Protein AF-A0A7C4HGP0-F1 (afdb_monomer)

Sequence (99 aa):
MRVEELEGVFERILSMRESSLKVLVYILVKGKRVTPKEIIDETGLSQNSVWKAVRRLEAAGVIRSVERGCYEANYGFILALLLLKLQRIAGSIGREENE

Nearest PDB structures (foldseek):
  4b8x-assembly1_B  TM=6.475E-01  e=4.073E-03  Streptomyces coelicolor
  7kfo-assembly1_A-2  TM=5.856E-01  e=8.348E-03  Variovorax paradoxus
  2hr3-assembly1_A  TM=6.032E-01  e=1.603E-02  Pseudomonas aeruginosa
  4aih-assembly1_B  TM=5.728E-01  e=8.348E-03  Yersinia pseudotuberculosis YPIII
  3s2w-assembly4_G  TM=6.767E-01  e=2.179E-01  Methanosarcina mazei Go1

Mean predicted aligned error: 5.2 Å

Foldseek 3Di:
DDLVVLQVLVVVQVPDDPLLVLLLVVQVVVQDKDALVRSCVVSVDDSVSSVVSVVSCVVSVQWHDPDDRIIHGPVVSVVVSVVSVVVVVVVVVVVVVVD

Structure (mmCIF, N/CA/C/O backbone):
data_AF-A0A7C4HGP0-F1
#
_entry.id   AF-A0A7C4HGP0-F1
#
loop_
_atom_site.group_PDB
_atom_site.id
_atom_site.type_symbol
_atom_site.label_atom_id
_atom_site.label_alt_id
_atom_site.label_comp_id
_atom_site.label_asym_id
_atom_site.label_entity_id
_atom_site.label_seq_id
_atom_site.pdbx_PDB_ins_code
_atom_site.Cartn_x
_atom_site.Cartn_y
_atom_site.Cartn_z
_atom_site.occupancy
_atom_site.B_iso_or_equiv
_atom_site.auth_seq_id
_atom_site.auth_comp_id
_atom_site.auth_asym_id
_atom_site.auth_atom_id
_atom_site.pdbx_PDB_model_num
ATOM 1 N N . MET A 1 1 ? 0.213 10.193 -16.928 1.00 62.25 1 MET A N 1
ATOM 2 C CA . MET A 1 1 ? 1.368 9.925 -16.056 1.00 62.25 1 MET A CA 1
ATOM 3 C C . MET A 1 1 ? 2.505 9.458 -16.943 1.00 62.25 1 MET A C 1
ATOM 5 O O . MET A 1 1 ? 2.306 8.506 -17.691 1.00 62.25 1 MET A O 1
ATOM 9 N N . ARG A 1 2 ? 3.623 10.180 -16.951 1.00 67.94 2 ARG A N 1
ATOM 10 C CA . ARG A 1 2 ? 4.817 9.834 -17.740 1.00 67.94 2 ARG A CA 1
ATOM 11 C C . ARG A 1 2 ? 5.640 8.756 -17.029 1.00 67.94 2 ARG A C 1
ATOM 13 O O . ARG A 1 2 ? 5.500 8.574 -15.823 1.00 67.94 2 ARG A O 1
ATOM 20 N N . VAL A 1 3 ? 6.505 8.047 -17.757 1.00 64.81 3 VAL A N 1
ATOM 21 C CA . VAL A 1 3 ? 7.349 6.984 -17.177 1.00 64.81 3 VAL A CA 1
ATOM 22 C C . VAL A 1 3 ? 8.303 7.538 -16.113 1.00 64.81 3 VAL A C 1
ATOM 24 O O . VAL A 1 3 ? 8.518 6.878 -15.100 1.00 64.81 3 VAL A O 1
ATOM 27 N N . GLU A 1 4 ? 8.802 8.772 -16.261 1.00 64.00 4 GLU A N 1
ATOM 28 C CA . GLU A 1 4 ? 9.649 9.395 -15.230 1.00 64.00 4 GLU A CA 1
ATOM 29 C C . GLU A 1 4 ? 8.883 9.679 -13.924 1.00 64.00 4 GLU A C 1
ATOM 31 O O . GLU A 1 4 ? 9.459 9.663 -12.837 1.00 64.00 4 GLU A O 1
ATOM 36 N N . GLU A 1 5 ? 7.567 9.898 -14.001 1.00 70.25 5 GLU A N 1
ATOM 37 C CA . GLU A 1 5 ? 6.722 10.152 -12.826 1.00 70.25 5 GLU A CA 1
ATOM 38 C C . GLU A 1 5 ? 6.514 8.875 -11.992 1.00 70.25 5 GLU A C 1
ATOM 40 O O . GLU A 1 5 ? 6.350 8.964 -10.776 1.00 70.25 5 GLU A O 1
ATOM 45 N N . LEU A 1 6 ? 6.580 7.693 -12.619 1.00 71.06 6 LEU A N 1
ATOM 46 C CA . LEU A 1 6 ? 6.427 6.388 -11.961 1.00 71.06 6 LEU A CA 1
ATOM 47 C C . LEU A 1 6 ? 7.621 6.027 -11.069 1.00 71.06 6 LEU A C 1
ATOM 49 O O . LEU A 1 6 ? 7.448 5.430 -10.009 1.00 71.06 6 LEU A O 1
ATOM 53 N N . GLU A 1 7 ? 8.832 6.429 -11.439 1.00 70.69 7 GLU A N 1
ATOM 54 C CA . GLU A 1 7 ? 10.018 6.155 -10.620 1.00 70.69 7 GLU A CA 1
ATOM 55 C C . GLU A 1 7 ? 10.012 6.898 -9.298 1.00 70.69 7 GLU A C 1
ATOM 57 O O . GLU A 1 7 ? 10.298 6.327 -8.244 1.00 70.69 7 GLU A O 1
ATOM 62 N N . GLY A 1 8 ? 9.623 8.172 -9.358 1.00 80.50 8 GLY A N 1
ATOM 63 C CA . GLY A 1 8 ? 9.451 8.981 -8.165 1.00 80.50 8 GLY A CA 1
ATOM 64 C C . GLY A 1 8 ? 8.456 8.340 -7.202 1.00 80.50 8 GLY A C 1
ATOM 65 O O . GLY A 1 8 ? 8.584 8.522 -5.996 1.00 80.50 8 GLY A O 1
ATOM 66 N N . VAL A 1 9 ? 7.494 7.555 -7.697 1.00 83.56 9 VAL A N 1
ATOM 67 C CA . VAL A 1 9 ? 6.541 6.829 -6.852 1.00 83.56 9 VAL A CA 1
ATOM 68 C C . VAL A 1 9 ? 7.199 5.645 -6.142 1.00 83.56 9 VAL A C 1
ATOM 70 O O . VAL A 1 9 ? 6.989 5.502 -4.940 1.00 83.56 9 VAL A O 1
ATOM 73 N N . PHE A 1 10 ? 8.019 4.836 -6.820 1.00 84.56 10 PHE A N 1
ATOM 74 C CA . PHE A 1 10 ? 8.687 3.689 -6.187 1.00 84.56 10 PHE A CA 1
ATOM 75 C C . PHE A 1 10 ? 9.604 4.124 -5.034 1.00 84.56 10 PHE A C 1
ATOM 77 O O . PHE A 1 10 ? 9.475 3.625 -3.916 1.00 84.56 10 PHE A O 1
ATOM 84 N N . GLU A 1 11 ? 10.445 5.136 -5.257 1.00 85.25 11 GLU A N 1
ATOM 85 C CA . GLU A 1 11 ? 11.330 5.672 -4.212 1.00 85.25 11 GLU A CA 1
ATOM 86 C C . GLU A 1 11 ? 10.544 6.363 -3.083 1.00 85.25 11 GLU A C 1
ATOM 88 O O . GLU A 1 11 ? 10.890 6.264 -1.902 1.00 85.25 11 GLU A O 1
ATOM 93 N N . ARG A 1 12 ? 9.417 7.015 -3.404 1.00 87.94 12 ARG A N 1
ATOM 94 C CA . ARG A 1 12 ? 8.497 7.552 -2.387 1.00 87.94 12 ARG A CA 1
ATOM 95 C C . ARG A 1 12 ? 7.876 6.458 -1.531 1.00 87.94 12 ARG A C 1
ATOM 97 O O . ARG A 1 12 ? 7.690 6.690 -0.342 1.00 87.94 12 ARG A O 1
ATOM 104 N N . ILE A 1 13 ? 7.542 5.302 -2.108 1.00 89.31 13 ILE A N 1
ATOM 105 C CA . ILE A 1 13 ? 7.016 4.151 -1.362 1.00 89.31 13 ILE A CA 1
ATOM 106 C C . ILE A 1 13 ? 8.094 3.610 -0.424 1.00 89.31 13 ILE A C 1
ATOM 108 O O . ILE A 1 13 ? 7.827 3.456 0.766 1.00 89.31 13 ILE A O 1
ATOM 112 N N . LEU A 1 14 ? 9.312 3.383 -0.925 1.00 85.88 14 LEU A N 1
ATOM 113 C CA . LEU A 1 14 ? 10.421 2.855 -0.123 1.00 85.88 14 LEU A CA 1
ATOM 114 C C . LEU A 1 14 ? 10.855 3.799 1.006 1.00 85.88 14 LEU A C 1
ATOM 116 O O . LEU A 1 14 ? 11.252 3.339 2.072 1.00 85.88 14 LEU A O 1
ATOM 120 N N . SER A 1 15 ? 10.733 5.111 0.805 1.00 90.69 15 SER A N 1
ATOM 121 C CA . SER A 1 15 ? 11.017 6.121 1.835 1.00 90.69 15 SER A CA 1
ATOM 122 C C . SER A 1 15 ? 9.851 6.376 2.799 1.00 90.69 15 SER A C 1
ATOM 124 O O . SER A 1 15 ? 9.958 7.220 3.698 1.00 90.69 15 SER A O 1
ATOM 126 N N . MET A 1 16 ? 8.719 5.676 2.657 1.00 93.00 16 MET A N 1
ATOM 127 C CA . MET A 1 16 ? 7.618 5.836 3.600 1.00 93.00 16 MET A CA 1
ATOM 128 C C . MET A 1 16 ? 7.989 5.313 4.987 1.00 93.00 16 MET A C 1
ATOM 130 O O . MET A 1 16 ? 8.690 4.323 5.160 1.00 93.00 16 MET A O 1
ATOM 134 N N . ARG A 1 17 ? 7.416 5.959 6.008 1.00 93.69 17 ARG A N 1
ATOM 135 C CA . ARG A 1 17 ? 7.513 5.492 7.395 1.00 93.69 17 ARG A CA 1
ATOM 136 C C . ARG A 1 17 ? 7.044 4.041 7.511 1.00 93.69 17 ARG A C 1
ATOM 138 O O . ARG A 1 17 ? 6.048 3.673 6.888 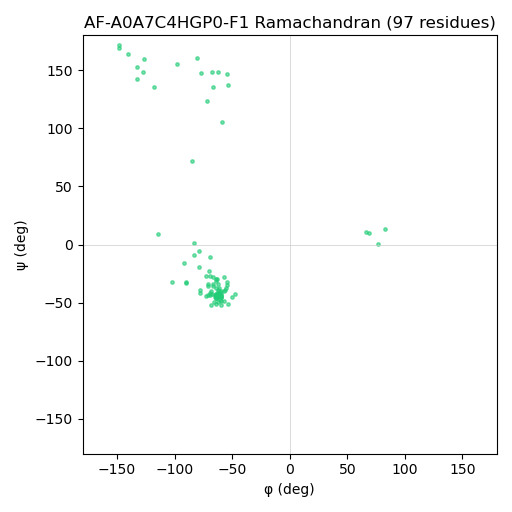1.00 93.69 17 ARG A O 1
ATOM 145 N N . GLU A 1 18 ? 7.662 3.294 8.420 1.00 94.06 18 GLU A N 1
ATOM 146 C CA . GLU A 1 18 ? 7.360 1.884 8.702 1.00 94.06 18 GLU A CA 1
ATOM 147 C C . GLU A 1 18 ? 5.859 1.604 8.865 1.00 94.06 18 GLU A C 1
ATOM 149 O O . GLU A 1 18 ? 5.334 0.668 8.276 1.00 94.06 18 GLU A O 1
ATOM 154 N N . SER A 1 19 ? 5.123 2.471 9.569 1.00 94.88 19 SER A N 1
ATOM 155 C CA . SER A 1 19 ? 3.662 2.348 9.711 1.00 94.88 19 SER A CA 1
ATOM 156 C C . SER A 1 19 ? 2.918 2.271 8.374 1.00 94.88 19 SER A C 1
ATOM 158 O O . SER A 1 19 ? 1.918 1.576 8.263 1.00 94.88 19 SER A O 1
ATOM 160 N N . SER A 1 20 ? 3.386 2.978 7.347 1.00 96.56 20 SER A N 1
ATOM 161 C CA . SER A 1 20 ? 2.767 2.969 6.014 1.00 96.56 20 SER A CA 1
ATOM 162 C C . SER A 1 20 ? 3.129 1.715 5.240 1.00 96.56 20 SER A C 1
ATOM 164 O O . SER A 1 20 ? 2.254 1.133 4.609 1.00 96.56 20 SER A O 1
ATOM 166 N N . LEU A 1 21 ? 4.375 1.257 5.358 1.00 96.00 21 LEU A N 1
ATOM 167 C CA . LEU A 1 21 ? 4.796 -0.026 4.801 1.00 96.00 21 LEU A CA 1
ATOM 168 C C . LEU A 1 21 ? 4.023 -1.181 5.444 1.00 96.00 21 LEU A C 1
ATOM 170 O O . LEU A 1 21 ? 3.517 -2.039 4.732 1.00 96.00 21 LEU A O 1
ATOM 174 N N . LYS A 1 22 ? 3.828 -1.159 6.767 1.00 97.12 22 LYS A N 1
ATOM 175 C CA . LYS A 1 22 ? 3.046 -2.168 7.493 1.00 97.12 22 LYS A CA 1
ATOM 176 C C . LYS A 1 22 ? 1.595 -2.229 7.010 1.00 97.12 22 LYS A C 1
ATOM 178 O O . LYS A 1 22 ? 1.075 -3.316 6.777 1.00 97.12 22 LYS A O 1
ATOM 183 N N . VA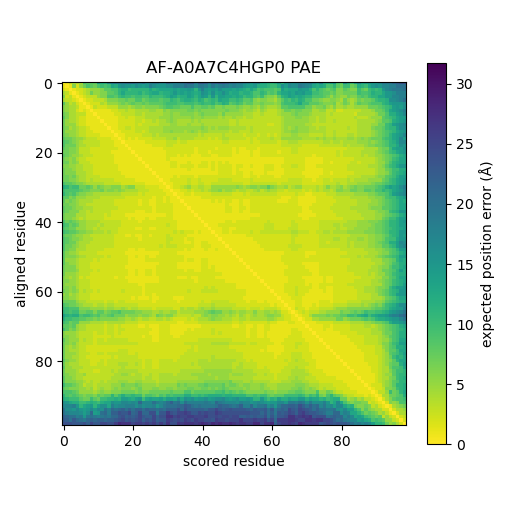L A 1 23 ? 0.956 -1.073 6.806 1.00 97.81 23 VAL A N 1
ATOM 184 C CA . VAL A 1 23 ? -0.397 -1.000 6.227 1.00 97.81 23 VAL A CA 1
ATOM 185 C C . VAL A 1 23 ? -0.416 -1.519 4.788 1.00 97.81 23 VAL A C 1
ATOM 187 O O . VAL A 1 23 ? -1.287 -2.314 4.448 1.00 97.81 23 VAL A O 1
ATOM 190 N N . LEU A 1 24 ? 0.544 -1.114 3.951 1.00 96.50 24 LEU A N 1
ATOM 191 C CA . LEU A 1 24 ? 0.636 -1.574 2.564 1.00 96.50 24 LEU A CA 1
ATOM 192 C C . LEU A 1 24 ? 0.800 -3.096 2.485 1.00 96.50 24 LEU A C 1
ATOM 194 O O . LEU A 1 24 ? 0.060 -3.749 1.755 1.00 96.50 24 LEU A O 1
ATOM 198 N N . VAL A 1 25 ? 1.722 -3.664 3.265 1.00 96.00 25 VAL A N 1
ATOM 199 C CA . VAL A 1 25 ? 1.959 -5.112 3.334 1.00 96.00 25 VAL A CA 1
ATOM 200 C C . VAL A 1 25 ? 0.704 -5.845 3.788 1.00 96.00 25 VAL A C 1
ATOM 202 O O . VAL A 1 25 ? 0.324 -6.825 3.157 1.00 96.00 25 VAL A O 1
ATOM 205 N N . TYR A 1 26 ? 0.019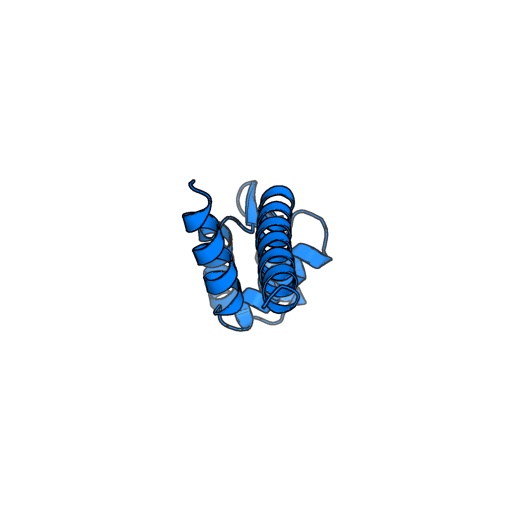 -5.357 4.825 1.00 97.44 26 TYR A N 1
ATOM 206 C CA . TYR A 1 26 ? -1.235 -5.964 5.270 1.00 97.44 26 TYR A CA 1
ATOM 207 C C . TYR A 1 26 ? -2.278 -6.015 4.142 1.00 97.44 26 TYR A C 1
ATOM 209 O O . TYR A 1 26 ? -2.842 -7.076 3.879 1.00 97.44 26 TYR A O 1
ATOM 217 N N . ILE A 1 27 ? -2.495 -4.897 3.438 1.00 97.12 27 ILE A N 1
ATOM 218 C CA . ILE A 1 27 ? -3.451 -4.819 2.321 1.00 97.12 27 ILE A CA 1
ATOM 219 C C . ILE A 1 27 ? -3.059 -5.797 1.202 1.00 97.12 27 ILE A C 1
ATOM 221 O O . ILE A 1 27 ? -3.916 -6.508 0.679 1.00 97.12 27 ILE A O 1
ATOM 225 N N . LEU A 1 28 ? -1.768 -5.866 0.862 1.00 95.69 28 LEU A N 1
ATOM 226 C CA . LEU A 1 28 ? -1.246 -6.768 -0.168 1.00 95.69 28 LEU A CA 1
ATOM 227 C C . LEU A 1 28 ? -1.448 -8.242 0.183 1.00 95.69 28 LEU A C 1
ATOM 229 O O . LEU A 1 28 ? -1.888 -9.009 -0.672 1.00 95.69 28 LEU A O 1
ATOM 233 N N . VAL A 1 29 ? -1.142 -8.622 1.425 1.00 95.56 29 VAL A N 1
ATOM 234 C CA . VAL A 1 29 ? -1.239 -10.003 1.918 1.00 95.56 29 VAL A CA 1
ATOM 235 C C . VAL A 1 29 ? -2.693 -10.440 2.066 1.00 95.56 29 VAL A C 1
ATOM 237 O O . VAL A 1 29 ? -3.013 -11.594 1.791 1.00 95.56 29 VAL A O 1
ATOM 240 N N . LYS A 1 30 ? -3.597 -9.538 2.471 1.00 95.62 30 LYS A N 1
ATOM 241 C CA . LYS A 1 30 ? -5.013 -9.888 2.647 1.00 95.62 30 LYS A CA 1
ATOM 242 C C . LYS A 1 30 ? -5.678 -10.290 1.327 1.00 95.62 30 LYS A C 1
ATOM 244 O O . LYS A 1 30 ? -6.618 -11.081 1.357 1.00 95.62 30 LYS A O 1
ATOM 249 N N . GLY A 1 31 ? -5.220 -9.752 0.192 1.00 90.12 31 GLY A N 1
ATOM 250 C CA . GLY A 1 31 ? -5.682 -10.155 -1.143 1.00 90.12 31 GLY A CA 1
ATOM 251 C C . GLY A 1 31 ? -7.126 -9.767 -1.478 1.00 90.12 31 GLY A C 1
ATOM 252 O O . GLY A 1 31 ? -7.678 -10.232 -2.471 1.00 90.12 31 GLY A O 1
ATOM 253 N N . LYS A 1 32 ? -7.763 -8.943 -0.642 1.00 93.06 32 LYS A N 1
ATOM 254 C CA . LYS A 1 32 ? -9.154 -8.495 -0.786 1.00 93.06 32 LYS A CA 1
ATOM 255 C C . LYS A 1 32 ? -9.321 -7.085 -0.226 1.00 93.06 32 LYS A C 1
ATOM 257 O O . LYS A 1 32 ? -8.423 -6.571 0.438 1.00 93.06 32 LYS A O 1
ATOM 262 N N . ARG A 1 33 ? -10.497 -6.493 -0.450 1.00 96.50 33 ARG A N 1
ATOM 263 C CA . ARG A 1 33 ? -10.906 -5.231 0.181 1.00 96.50 33 ARG A CA 1
ATOM 264 C C . ARG A 1 33 ? -10.797 -5.302 1.707 1.00 96.50 33 ARG A C 1
ATOM 266 O O . ARG A 1 33 ? -11.197 -6.300 2.310 1.00 96.50 33 ARG A O 1
ATOM 273 N N . VAL A 1 34 ? -10.284 -4.232 2.305 1.00 97.38 34 VAL A N 1
ATOM 274 C CA . VAL A 1 34 ? -10.123 -4.072 3.752 1.00 97.38 34 VAL A CA 1
ATOM 275 C C . VAL A 1 34 ? -10.625 -2.715 4.222 1.00 97.38 34 VAL A C 1
ATOM 277 O O . VAL A 1 34 ? -10.584 -1.717 3.499 1.00 97.38 34 VAL A O 1
ATOM 280 N N . THR A 1 35 ? -11.051 -2.665 5.472 1.00 97.62 35 THR A N 1
ATOM 281 C CA . THR A 1 35 ? -11.442 -1.439 6.164 1.00 97.62 35 THR A CA 1
ATOM 282 C C . THR A 1 35 ? -10.304 -0.909 7.044 1.00 97.62 35 THR A C 1
ATOM 284 O O . THR A 1 35 ? -9.474 -1.681 7.531 1.00 97.62 35 THR A O 1
ATOM 287 N N . PRO A 1 36 ? -10.274 0.402 7.351 1.00 97.00 36 PRO A N 1
ATOM 2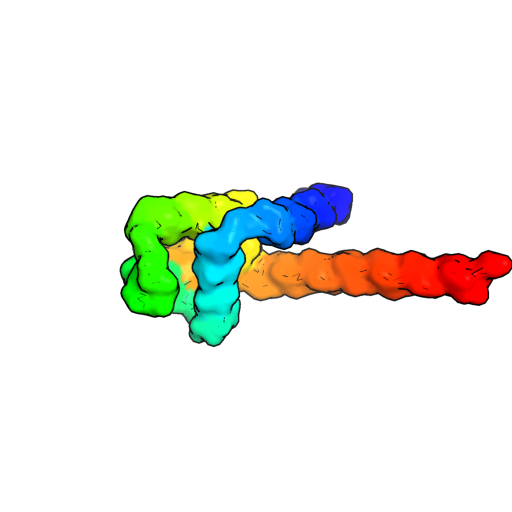88 C CA . PRO A 1 36 ? -9.360 0.955 8.348 1.00 97.00 36 PRO A CA 1
ATOM 289 C C . PRO A 1 36 ? -9.453 0.263 9.709 1.00 97.00 36 PRO A C 1
ATOM 291 O O . PRO A 1 36 ? -8.440 0.151 10.387 1.00 97.00 36 PRO A O 1
ATOM 294 N N . LYS A 1 37 ? -10.640 -0.220 10.096 1.00 97.19 37 LYS A N 1
ATOM 295 C CA . LYS A 1 37 ? -10.829 -0.968 11.342 1.00 97.19 37 LYS A CA 1
ATOM 296 C C . LYS A 1 37 ? -10.061 -2.289 11.322 1.00 97.19 37 LYS A C 1
ATOM 298 O O . LYS A 1 37 ? -9.266 -2.520 12.220 1.00 97.19 37 LYS A O 1
ATOM 303 N N . GLU A 1 38 ? -10.222 -3.092 10.270 1.00 97.62 38 GLU A N 1
ATOM 304 C CA . GLU A 1 38 ? -9.460 -4.341 10.113 1.00 97.62 38 GLU A CA 1
ATOM 305 C C . GLU A 1 38 ? -7.949 -4.087 10.132 1.00 97.62 38 GLU A C 1
ATOM 307 O O . GLU A 1 38 ? -7.203 -4.827 10.7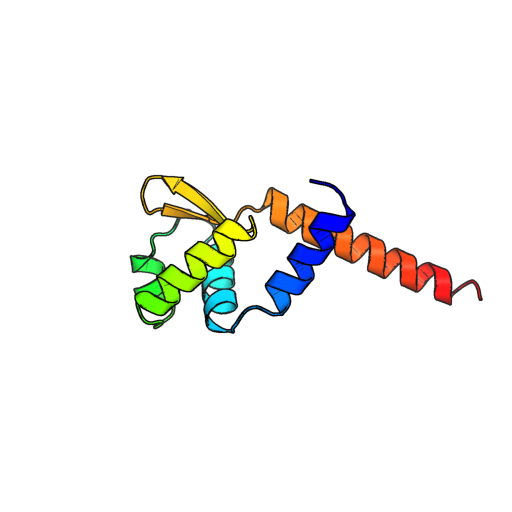63 1.00 97.62 38 GLU A O 1
ATOM 312 N N . ILE A 1 39 ? -7.490 -3.005 9.494 1.00 97.81 39 ILE A N 1
ATOM 313 C CA . ILE A 1 39 ? -6.073 -2.628 9.516 1.00 97.81 39 ILE A CA 1
ATOM 314 C C . ILE A 1 39 ? -5.618 -2.291 10.946 1.00 97.81 39 ILE A C 1
ATOM 316 O O . ILE A 1 39 ? -4.535 -2.710 11.348 1.00 97.81 39 ILE A O 1
ATOM 320 N N . ILE A 1 40 ? -6.403 -1.529 11.714 1.00 98.12 40 ILE A N 1
ATOM 321 C CA . ILE A 1 40 ? -6.087 -1.182 13.112 1.00 98.12 40 ILE A CA 1
ATOM 322 C C . ILE A 1 40 ? -5.965 -2.452 13.955 1.00 98.12 40 ILE A C 1
ATOM 324 O O . ILE A 1 40 ? -4.940 -2.642 14.612 1.00 98.12 40 ILE A O 1
ATOM 328 N N . ASP A 1 41 ? -6.978 -3.314 13.881 1.00 97.62 41 ASP A N 1
ATOM 329 C CA . ASP A 1 41 ? -7.091 -4.522 14.699 1.00 97.62 41 ASP A CA 1
ATOM 330 C C . ASP A 1 41 ? -5.923 -5.490 14.434 1.00 97.62 41 ASP A C 1
ATOM 332 O O . ASP A 1 41 ? -5.379 -6.085 15.360 1.00 97.62 41 ASP A O 1
ATOM 336 N N . GLU A 1 42 ? -5.476 -5.594 13.180 1.00 96.94 42 GLU A N 1
ATOM 337 C CA . GLU A 1 42 ? -4.453 -6.563 12.763 1.00 96.94 42 GLU A CA 1
ATOM 338 C C . GLU A 1 42 ? -3.025 -6.016 12.859 1.00 96.94 42 GLU A C 1
ATOM 340 O O . GLU A 1 42 ? -2.071 -6.747 13.125 1.00 96.94 42 GLU A O 1
ATOM 345 N N . THR A 1 43 ? -2.833 -4.715 12.629 1.00 96.00 43 THR A N 1
ATOM 346 C CA . THR A 1 43 ? -1.486 -4.121 12.636 1.00 96.00 43 THR A CA 1
ATOM 347 C C . THR A 1 43 ? -1.071 -3.586 14.004 1.00 96.00 43 THR A C 1
ATOM 349 O O . THR A 1 43 ? 0.119 -3.303 14.198 1.00 96.00 43 THR A O 1
ATOM 352 N N . GLY A 1 44 ? -2.016 -3.409 14.935 1.00 96.50 44 GLY A N 1
ATOM 353 C CA . GLY A 1 44 ? -1.795 -2.774 16.239 1.00 96.50 44 GLY A CA 1
ATOM 354 C C . GLY A 1 44 ? -1.440 -1.285 16.149 1.00 96.50 44 GLY A C 1
ATOM 355 O O . GLY A 1 44 ? -0.996 -0.682 17.125 1.00 96.50 44 GLY A O 1
ATOM 356 N N . LEU A 1 45 ? -1.582 -0.676 14.968 1.00 97.50 45 LEU A N 1
ATOM 357 C CA . LEU A 1 45 ? -1.314 0.742 14.765 1.00 97.50 45 LEU A CA 1
ATOM 358 C C . LEU A 1 45 ? -2.463 1.586 15.315 1.00 97.50 45 LEU A C 1
ATOM 360 O O . LEU A 1 45 ? -3.634 1.228 15.214 1.00 97.50 45 LEU A O 1
ATOM 364 N N . SER A 1 46 ? -2.139 2.778 15.819 1.00 97.75 46 SER A N 1
ATOM 365 C CA . SER A 1 46 ? -3.176 3.722 16.232 1.00 97.75 46 SER A CA 1
ATOM 366 C C . SER A 1 46 ? -4.050 4.147 15.049 1.00 97.75 46 SER A C 1
ATOM 368 O O . SER A 1 46 ? -3.568 4.301 13.922 1.00 97.75 46 SER A O 1
ATOM 370 N N . GLN A 1 47 ? -5.325 4.434 15.321 1.00 97.44 47 GLN A N 1
ATOM 371 C CA . GLN A 1 47 ? -6.288 4.886 14.312 1.00 97.44 47 GLN A CA 1
ATOM 372 C C . GLN A 1 47 ? -5.746 6.050 13.466 1.00 97.44 47 GLN A C 1
ATOM 374 O O . GLN A 1 47 ? -5.816 6.018 12.240 1.00 97.44 47 GLN A O 1
ATOM 379 N N . ASN A 1 48 ? -5.138 7.057 14.101 1.00 97.56 48 ASN A N 1
ATOM 380 C CA . ASN A 1 48 ? -4.547 8.196 13.393 1.00 97.56 48 ASN A CA 1
ATOM 381 C C . ASN A 1 48 ? -3.402 7.773 12.450 1.00 97.56 48 ASN A C 1
ATOM 383 O O . ASN A 1 48 ? -3.285 8.290 11.338 1.00 97.56 48 ASN A O 1
ATOM 387 N N . SER A 1 49 ? -2.566 6.819 12.871 1.00 97.31 49 SER A N 1
ATOM 388 C CA . SER A 1 49 ? -1.473 6.293 12.044 1.00 97.31 49 SER A CA 1
ATOM 389 C C . SER A 1 49 ? -2.004 5.562 10.818 1.00 97.31 49 SER A C 1
ATOM 391 O O . SER A 1 49 ? -1.512 5.808 9.715 1.00 97.31 49 SER A O 1
ATOM 393 N N . VAL A 1 50 ? -3.041 4.737 10.991 1.00 98.00 50 VAL A N 1
ATOM 394 C CA . VAL A 1 50 ? -3.697 4.016 9.892 1.00 98.00 50 VAL A CA 1
ATOM 395 C C . VAL A 1 50 ? -4.312 4.990 8.895 1.00 98.00 50 VAL A C 1
ATOM 397 O O . VAL A 1 50 ? -3.998 4.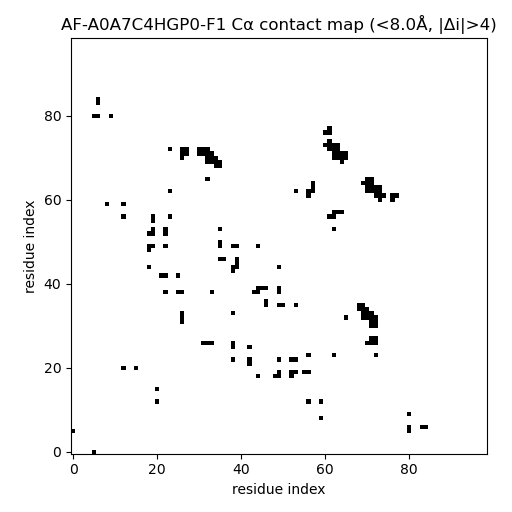915 7.712 1.00 98.00 50 VAL A O 1
ATOM 400 N N . TRP A 1 51 ? -5.092 5.976 9.344 1.00 97.19 51 TRP A N 1
ATOM 401 C CA . TRP A 1 51 ? -5.687 6.965 8.435 1.00 97.19 51 TRP A CA 1
ATOM 402 C C . TRP A 1 51 ? -4.640 7.771 7.661 1.00 97.19 51 TRP A C 1
ATOM 404 O O . TRP A 1 51 ? -4.793 8.001 6.461 1.00 97.19 51 TRP A O 1
ATOM 414 N N . LYS A 1 52 ? -3.544 8.172 8.316 1.00 97.00 52 LYS A N 1
ATOM 415 C CA . LYS A 1 52 ? -2.428 8.853 7.642 1.00 97.00 52 LYS A CA 1
ATOM 416 C C . LYS A 1 52 ? -1.699 7.946 6.655 1.00 97.00 52 LYS A C 1
ATOM 418 O O . LYS A 1 52 ? -1.186 8.452 5.661 1.00 97.00 52 LYS A O 1
ATOM 423 N N . ALA A 1 53 ? -1.565 6.657 6.954 1.00 97.19 53 ALA A N 1
ATOM 424 C CA . ALA A 1 53 ? -0.952 5.682 6.059 1.00 97.19 53 ALA A CA 1
ATOM 425 C C . ALA A 1 53 ? -1.836 5.443 4.832 1.00 97.19 53 ALA A C 1
ATOM 427 O O . ALA A 1 53 ? -1.369 5.642 3.718 1.00 97.19 53 ALA A O 1
ATOM 428 N N . VAL A 1 54 ? -3.120 5.137 5.035 1.00 97.19 54 VAL A N 1
ATOM 429 C CA . VAL A 1 54 ? -4.106 4.927 3.966 1.00 97.19 54 VAL A CA 1
ATOM 430 C C . VAL A 1 54 ? -4.140 6.120 3.013 1.00 97.19 54 VAL A C 1
ATOM 432 O O . VAL A 1 54 ? -3.930 5.937 1.821 1.00 97.19 54 VAL A O 1
ATOM 435 N N . ARG A 1 55 ? -4.269 7.355 3.520 1.00 95.56 55 ARG A N 1
ATOM 436 C CA . ARG A 1 55 ? -4.263 8.558 2.663 1.00 95.56 55 ARG A CA 1
ATOM 437 C C . ARG A 1 55 ? -2.977 8.715 1.850 1.00 95.56 55 ARG A C 1
ATOM 439 O O . ARG A 1 55 ? -3.033 9.124 0.698 1.00 95.56 55 ARG A O 1
ATOM 446 N N . ARG A 1 56 ? -1.813 8.414 2.439 1.00 95.12 56 ARG A N 1
ATOM 447 C CA . ARG A 1 56 ? -0.518 8.504 1.739 1.00 95.12 56 ARG A CA 1
ATOM 448 C C . ARG A 1 56 ? -0.378 7.438 0.659 1.00 95.12 56 ARG A C 1
ATOM 450 O O . ARG A 1 56 ? 0.103 7.743 -0.425 1.00 95.12 56 ARG A O 1
ATOM 457 N N . LEU A 1 57 ? -0.801 6.213 0.952 1.00 95.81 57 LEU A N 1
ATOM 458 C CA . LEU A 1 57 ? -0.768 5.095 0.014 1.00 95.81 57 LEU A CA 1
ATOM 459 C C . LEU A 1 57 ? -1.764 5.298 -1.135 1.00 95.81 57 LEU A C 1
ATOM 461 O O . LEU A 1 57 ? -1.434 5.031 -2.286 1.00 95.81 57 LEU A O 1
ATOM 465 N N . GLU A 1 58 ? -2.954 5.817 -0.836 1.00 95.50 58 GLU A N 1
ATOM 466 C CA . GLU A 1 58 ? -3.969 6.163 -1.833 1.00 95.50 58 GLU A CA 1
ATOM 467 C C . GLU A 1 58 ? -3.483 7.303 -2.734 1.00 95.50 58 GLU A C 1
ATOM 469 O O . GLU A 1 58 ? -3.545 7.193 -3.954 1.00 95.50 58 GLU A O 1
ATOM 474 N N . ALA A 1 59 ? -2.889 8.354 -2.157 1.00 92.50 59 ALA A N 1
ATOM 475 C CA . ALA A 1 59 ? -2.279 9.441 -2.926 1.00 92.50 59 ALA A CA 1
ATOM 476 C C . ALA A 1 59 ? -1.094 8.974 -3.792 1.00 92.50 59 ALA A C 1
ATOM 478 O O . ALA A 1 59 ? -0.838 9.548 -4.847 1.00 92.50 59 ALA A O 1
ATOM 479 N N . ALA A 1 60 ? -0.376 7.934 -3.360 1.00 92.31 60 ALA A N 1
ATOM 480 C CA . ALA A 1 60 ? 0.673 7.292 -4.148 1.00 92.31 60 ALA A CA 1
ATOM 481 C C . ALA A 1 60 ? 0.125 6.322 -5.214 1.00 92.31 60 ALA A C 1
ATOM 483 O O . ALA A 1 60 ? 0.904 5.790 -5.998 1.00 92.31 60 ALA A O 1
ATOM 484 N N . GLY A 1 61 ? -1.187 6.067 -5.243 1.00 93.75 61 GLY A N 1
ATOM 485 C CA . GLY A 1 61 ? -1.847 5.205 -6.225 1.00 93.75 61 GLY A CA 1
ATOM 486 C C . GLY A 1 61 ? -1.668 3.700 -6.004 1.00 93.75 61 GLY A C 1
ATOM 487 O O . GLY A 1 61 ? -2.199 2.911 -6.786 1.00 93.75 61 GLY A O 1
ATOM 488 N N . VAL A 1 62 ? -0.955 3.280 -4.951 1.00 95.31 62 VAL A N 1
ATOM 489 C CA . VAL A 1 62 ? -0.693 1.856 -4.656 1.00 95.31 62 VAL A CA 1
ATOM 490 C C . VAL A 1 62 ? -1.873 1.142 -4.011 1.00 95.31 62 VAL A C 1
ATOM 492 O O . VAL A 1 62 ? -1.968 -0.081 -4.075 1.00 95.31 62 VAL A O 1
ATOM 495 N N . ILE A 1 63 ? -2.799 1.894 -3.429 1.00 96.88 63 ILE A N 1
ATOM 496 C CA . ILE A 1 63 ? -4.104 1.386 -3.011 1.00 96.88 63 ILE A CA 1
ATOM 497 C C . ILE A 1 63 ? -5.193 2.256 -3.626 1.00 96.88 63 ILE A C 1
ATOM 499 O O . ILE A 1 63 ? -4.941 3.405 -3.992 1.00 96.88 63 ILE A O 1
ATOM 503 N N . ARG A 1 64 ? -6.408 1.723 -3.716 1.00 96.62 64 ARG A N 1
ATOM 504 C CA . ARG A 1 64 ? -7.579 2.449 -4.214 1.00 96.62 64 ARG A CA 1
ATOM 505 C C . ARG A 1 64 ? -8.771 2.265 -3.288 1.00 96.62 64 ARG A C 1
ATOM 507 O O . ARG A 1 64 ? -8.966 1.177 -2.748 1.00 96.62 64 ARG A O 1
ATOM 514 N N . SER A 1 65 ? -9.560 3.323 -3.121 1.00 96.38 65 SER A N 1
ATOM 515 C CA . SER A 1 65 ? -10.890 3.239 -2.521 1.00 96.38 65 SER A CA 1
ATOM 516 C C . SER A 1 65 ? -11.839 2.553 -3.504 1.00 96.38 65 SER A C 1
ATOM 518 O O . SER A 1 65 ? -11.964 2.987 -4.649 1.00 96.38 65 SER A O 1
ATOM 520 N N . VAL A 1 66 ? -12.474 1.465 -3.073 1.00 94.69 66 VAL A N 1
ATOM 521 C CA . VAL A 1 66 ? -13.449 0.716 -3.891 1.00 94.69 66 VAL A CA 1
ATOM 522 C C . VAL A 1 66 ? -14.884 1.009 -3.490 1.00 94.69 66 VAL A C 1
ATOM 524 O O . VAL A 1 66 ? -15.778 1.025 -4.327 1.00 94.69 66 VAL A O 1
ATOM 527 N N . GLU A 1 67 ? -15.095 1.283 -2.207 1.00 93.25 67 GLU A N 1
ATOM 528 C CA . GLU A 1 67 ? -16.376 1.642 -1.612 1.00 93.25 67 GLU A CA 1
ATOM 529 C C . GLU A 1 67 ? -16.106 2.591 -0.442 1.00 93.25 67 GLU A C 1
ATOM 531 O O . GLU A 1 67 ? -14.967 2.755 0.003 1.00 93.25 67 GLU A O 1
ATOM 536 N N . ARG A 1 68 ? -17.152 3.221 0.098 1.00 90.31 68 ARG A N 1
ATOM 537 C CA . ARG A 1 68 ? -17.000 4.193 1.185 1.00 90.31 68 ARG A CA 1
ATOM 538 C C . ARG A 1 68 ? -16.333 3.548 2.409 1.00 90.31 68 ARG A C 1
ATOM 540 O O . ARG A 1 68 ? -16.969 2.817 3.158 1.00 90.31 68 ARG A O 1
ATOM 547 N N . GLY A 1 69 ? -15.056 3.871 2.624 1.00 92.00 69 GLY A N 1
ATOM 548 C CA . GLY A 1 69 ? -14.260 3.355 3.739 1.00 92.00 69 GLY A CA 1
ATOM 549 C C . GLY A 1 69 ? -13.645 1.968 3.517 1.00 92.00 69 GLY A C 1
ATOM 550 O O . GLY A 1 69 ? -13.161 1.388 4.486 1.00 92.00 69 GLY A O 1
ATOM 551 N N . CYS A 1 70 ? -13.638 1.451 2.284 1.00 96.69 70 CYS A N 1
ATOM 552 C CA . CYS A 1 70 ? -12.973 0.197 1.923 1.00 96.69 70 CYS A CA 1
ATOM 553 C C . CYS A 1 70 ? -11.871 0.435 0.890 1.00 96.69 70 CYS A C 1
ATOM 555 O O . CYS A 1 70 ? -12.083 1.123 -0.110 1.00 96.69 70 CYS A O 1
ATOM 557 N N . TYR A 1 71 ? -10.720 -0.193 1.110 1.00 97.94 71 TYR A N 1
ATOM 558 C CA . TYR A 1 71 ? -9.519 -0.037 0.300 1.00 97.94 71 TYR A CA 1
ATOM 559 C C . TYR A 1 71 ? -8.986 -1.389 -0.156 1.00 97.94 71 TYR A C 1
ATOM 561 O O . TYR A 1 71 ? -9.086 -2.377 0.566 1.00 97.94 71 TYR A O 1
ATOM 569 N N . GLU A 1 72 ? -8.365 -1.428 -1.326 1.00 97.75 72 GLU A N 1
ATOM 570 C CA . GLU A 1 72 ? -7.640 -2.605 -1.808 1.00 97.75 72 GLU A CA 1
ATOM 571 C C . GLU A 1 72 ? -6.346 -2.208 -2.517 1.00 97.75 72 GLU A C 1
ATOM 573 O O . GLU A 1 72 ? -6.155 -1.048 -2.896 1.00 97.75 72 GLU A O 1
ATOM 578 N N . ALA A 1 73 ? -5.454 -3.180 -2.708 1.00 97.56 73 ALA A N 1
ATOM 579 C CA . ALA A 1 73 ? -4.231 -2.974 -3.466 1.00 97.56 73 ALA A CA 1
ATOM 580 C C . ALA A 1 73 ? -4.537 -2.702 -4.944 1.00 97.56 73 ALA A C 1
ATOM 582 O O . ALA A 1 73 ? -5.306 -3.412 -5.592 1.00 97.56 73 ALA A O 1
ATOM 583 N N . ASN A 1 74 ? -3.863 -1.705 -5.509 1.00 96.50 74 ASN A N 1
ATOM 584 C CA . ASN A 1 74 ? -3.882 -1.451 -6.941 1.00 96.50 74 ASN A CA 1
ATOM 585 C C . ASN A 1 74 ? -2.824 -2.326 -7.634 1.00 96.50 74 ASN A C 1
ATOM 587 O O . ASN A 1 74 ? -1.772 -1.838 -8.050 1.00 96.50 74 ASN A O 1
ATOM 591 N N . TYR A 1 75 ? -3.080 -3.636 -7.720 1.00 94.00 75 TYR A N 1
ATOM 592 C CA . TYR A 1 75 ? -2.101 -4.612 -8.216 1.00 94.00 75 TYR A CA 1
ATOM 593 C C . TYR A 1 75 ? -1.568 -4.291 -9.613 1.00 94.00 75 TYR A C 1
ATOM 595 O O . TYR A 1 75 ? -0.378 -4.464 -9.851 1.00 94.00 75 TYR A O 1
ATOM 603 N N . GLY A 1 76 ? -2.408 -3.778 -10.518 1.00 93.69 76 GLY A N 1
ATOM 604 C CA . GLY A 1 76 ? -1.966 -3.392 -11.861 1.00 93.69 76 GLY A CA 1
ATOM 605 C C . GLY A 1 76 ? -0.911 -2.284 -11.828 1.00 93.69 76 GLY A C 1
ATOM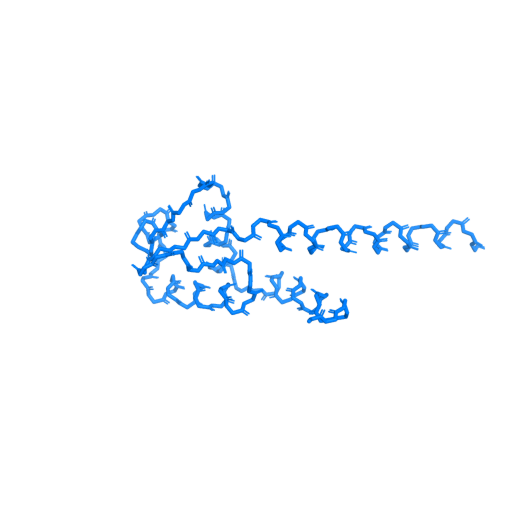 606 O O . GLY A 1 76 ? 0.114 -2.380 -12.498 1.00 93.69 76 GLY A O 1
ATOM 607 N N . PHE A 1 77 ? -1.120 -1.264 -10.994 1.00 92.94 77 PHE A N 1
ATOM 608 C CA . PHE A 1 77 ? -0.158 -0.177 -10.823 1.00 92.94 77 PHE A CA 1
ATOM 609 C C . PHE A 1 77 ? 1.117 -0.637 -10.110 1.00 92.94 77 PHE A C 1
ATOM 611 O O . PHE A 1 77 ? 2.218 -0.318 -10.553 1.00 92.94 77 PHE A O 1
ATOM 618 N N . ILE A 1 78 ? 0.987 -1.432 -9.045 1.00 93.25 78 ILE A N 1
ATOM 619 C CA . ILE A 1 78 ? 2.142 -1.983 -8.321 1.00 93.25 78 ILE A CA 1
ATOM 620 C C . ILE A 1 78 ? 2.985 -2.874 -9.241 1.00 93.25 78 ILE A C 1
ATOM 622 O O . ILE A 1 78 ? 4.209 -2.760 -9.250 1.00 93.25 78 ILE A O 1
ATOM 626 N N . LEU A 1 79 ? 2.352 -3.723 -10.053 1.00 93.00 79 LEU A N 1
ATOM 627 C CA . LEU A 1 79 ? 3.049 -4.574 -11.014 1.00 93.00 79 LEU A CA 1
ATOM 628 C C . LEU A 1 79 ? 3.771 -3.741 -12.078 1.00 93.00 79 LEU A C 1
ATOM 630 O O . LEU A 1 79 ? 4.927 -4.023 -12.382 1.00 93.00 79 LEU A O 1
ATOM 634 N N . ALA A 1 80 ? 3.136 -2.689 -12.599 1.00 91.69 80 ALA A N 1
ATOM 635 C CA . ALA A 1 80 ? 3.780 -1.773 -13.537 1.00 91.69 80 ALA A CA 1
ATOM 636 C C . ALA A 1 80 ? 5.023 -1.100 -12.926 1.00 91.69 80 ALA A C 1
ATOM 638 O O . ALA A 1 80 ? 6.063 -1.037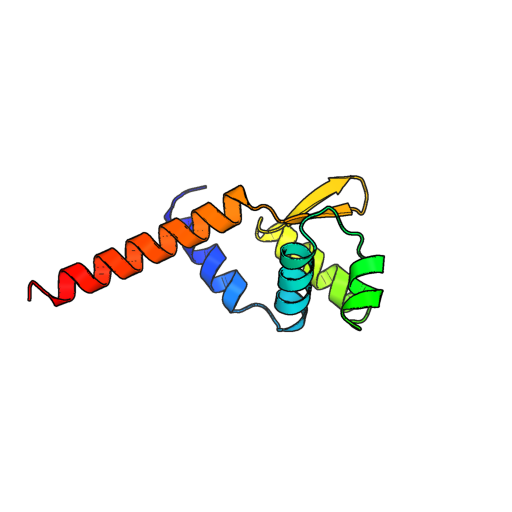 -13.580 1.00 91.69 80 ALA A O 1
ATOM 639 N N . LEU A 1 81 ? 4.951 -0.660 -11.662 1.00 90.88 81 LEU A N 1
ATOM 640 C CA . LEU A 1 81 ? 6.105 -0.107 -10.942 1.00 90.88 81 LEU A CA 1
ATOM 641 C C . LEU A 1 81 ? 7.251 -1.120 -10.825 1.00 90.88 81 LEU A C 1
ATOM 643 O O . LEU A 1 81 ? 8.404 -0.777 -11.084 1.00 90.88 81 LEU A O 1
ATOM 647 N N . LEU A 1 82 ? 6.939 -2.367 -10.462 1.00 90.44 82 LEU A N 1
ATOM 648 C CA . LEU A 1 82 ? 7.935 -3.432 -10.337 1.00 90.44 82 LEU A CA 1
ATOM 649 C C . LEU A 1 82 ? 8.591 -3.759 -11.681 1.00 90.44 82 LEU A C 1
ATOM 651 O O . LEU A 1 82 ? 9.814 -3.843 -11.751 1.00 90.44 82 LEU A O 1
ATOM 655 N N . LEU A 1 83 ? 7.802 -3.893 -12.749 1.00 90.69 83 LEU A N 1
ATOM 656 C CA . LEU A 1 83 ? 8.315 -4.175 -14.092 1.00 90.69 83 LEU A CA 1
ATOM 657 C C . LEU A 1 83 ? 9.244 -3.065 -14.590 1.00 90.69 83 LEU A C 1
ATOM 659 O O . LEU A 1 83 ? 10.315 -3.361 -15.114 1.00 90.69 83 LEU A O 1
ATOM 663 N N . LEU A 1 84 ? 8.885 -1.798 -14.370 1.00 88.44 84 LEU A N 1
ATOM 664 C CA . LEU A 1 84 ? 9.743 -0.666 -14.727 1.00 88.44 84 LEU A CA 1
ATOM 665 C C . LEU A 1 84 ? 11.055 -0.666 -13.935 1.00 88.44 84 LEU A C 1
ATOM 667 O O . LEU A 1 84 ? 12.121 -0.444 -14.513 1.00 88.44 84 LEU A O 1
ATOM 671 N N . LYS A 1 85 ? 11.005 -0.956 -12.628 1.00 86.75 85 LYS A N 1
ATOM 672 C CA . LYS A 1 85 ? 12.215 -1.051 -11.799 1.00 86.75 85 LYS A CA 1
ATOM 673 C C . LYS A 1 85 ? 13.116 -2.201 -12.263 1.00 86.75 85 LYS A C 1
ATOM 675 O O . LYS A 1 85 ? 14.320 -2.000 -12.404 1.00 86.75 85 LYS A O 1
ATOM 680 N N . LEU A 1 86 ? 12.542 -3.370 -12.556 1.00 89.69 86 LEU A N 1
ATOM 681 C CA . LEU A 1 86 ? 13.272 -4.534 -13.069 1.00 89.69 86 LEU A CA 1
ATOM 682 C C . LEU A 1 86 ? 13.908 -4.263 -14.434 1.00 89.69 86 LEU A C 1
ATOM 684 O O . LEU A 1 86 ? 15.081 -4.573 -14.620 1.00 89.69 86 LEU A O 1
ATOM 688 N N . GLN A 1 87 ? 13.176 -3.642 -15.364 1.00 89.38 87 GLN A N 1
ATOM 689 C CA . GLN A 1 87 ? 13.701 -3.273 -16.681 1.00 89.38 87 GLN A CA 1
ATOM 690 C C . GLN A 1 87 ? 14.947 -2.389 -16.559 1.00 89.38 87 GLN A C 1
ATOM 692 O O . GLN A 1 87 ? 15.905 -2.565 -17.311 1.00 89.38 87 GLN A O 1
ATOM 697 N N . ARG A 1 88 ? 14.963 -1.455 -15.602 1.00 84.38 88 ARG A N 1
ATOM 698 C CA . ARG A 1 88 ? 16.132 -0.602 -15.365 1.00 84.38 88 ARG A CA 1
ATOM 699 C C . ARG A 1 88 ? 17.305 -1.338 -14.754 1.00 84.38 88 ARG A C 1
ATOM 701 O O . ARG A 1 88 ? 18.415 -1.127 -15.220 1.00 84.38 88 ARG A O 1
ATOM 708 N N . ILE A 1 89 ? 17.060 -2.192 -13.763 1.00 87.31 89 ILE A N 1
ATOM 709 C CA . ILE A 1 89 ? 18.113 -3.018 -13.161 1.00 87.31 89 ILE A CA 1
ATOM 710 C C . ILE A 1 89 ? 18.746 -3.919 -14.231 1.00 87.31 89 ILE A C 1
ATOM 712 O O . ILE A 1 89 ? 19.964 -3.979 -14.350 1.00 87.31 89 ILE A O 1
ATOM 716 N N . ALA A 1 90 ? 17.934 -4.559 -15.075 1.00 89.38 90 ALA A N 1
ATOM 717 C CA . ALA A 1 90 ? 18.437 -5.356 -16.193 1.00 89.38 90 ALA A CA 1
ATOM 718 C C . ALA A 1 90 ? 19.222 -4.499 -17.206 1.00 89.38 90 ALA A C 1
ATOM 720 O O . ALA A 1 90 ? 20.277 -4.906 -17.685 1.00 89.38 90 ALA A O 1
ATOM 721 N N . GLY A 1 91 ? 18.734 -3.291 -17.501 1.00 85.06 91 GLY A N 1
ATOM 722 C CA . GLY A 1 91 ? 19.397 -2.348 -18.399 1.00 85.06 91 GLY A CA 1
ATOM 723 C C . GLY A 1 91 ? 20.703 -1.755 -17.858 1.00 85.06 91 GLY A C 1
ATOM 724 O O . GLY A 1 91 ? 21.550 -1.380 -18.665 1.00 85.06 91 GLY A O 1
ATOM 725 N N . SER A 1 92 ? 20.884 -1.655 -16.536 1.00 80.25 92 SER A N 1
ATOM 726 C CA . SER A 1 92 ? 22.156 -1.244 -15.926 1.00 80.25 92 SER A CA 1
ATOM 727 C C . SER A 1 92 ? 23.169 -2.386 -15.913 1.00 80.25 92 SER A C 1
ATOM 729 O O . SER A 1 92 ? 24.313 -2.165 -16.287 1.00 80.25 92 SER A O 1
ATOM 731 N N . ILE A 1 93 ? 22.733 -3.610 -15.591 1.00 74.19 93 ILE A N 1
ATOM 732 C CA . ILE A 1 93 ? 23.598 -4.804 -15.595 1.00 74.19 93 ILE A CA 1
ATOM 733 C C . ILE A 1 93 ? 24.151 -5.070 -17.005 1.00 74.19 93 ILE A C 1
ATOM 735 O O . ILE A 1 93 ? 25.348 -5.263 -17.175 1.00 74.19 93 ILE A O 1
ATOM 739 N N . GLY A 1 94 ? 23.314 -4.981 -18.046 1.00 66.81 94 GLY A N 1
ATOM 740 C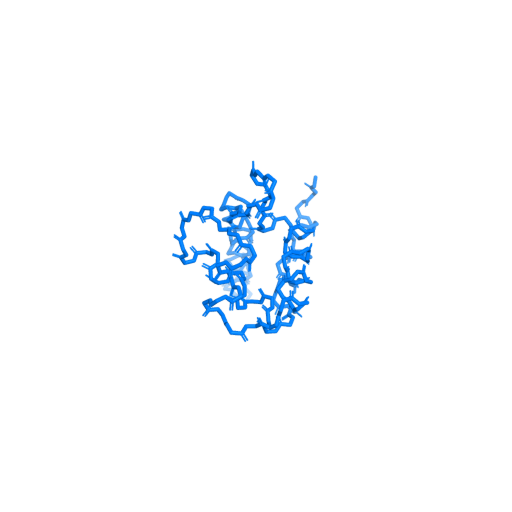 CA . GLY A 1 94 ? 23.759 -5.197 -19.431 1.00 66.81 94 GLY A CA 1
ATOM 741 C C . GLY A 1 94 ? 24.686 -4.112 -20.004 1.00 66.81 94 GLY A C 1
ATOM 742 O O . GLY A 1 94 ? 25.238 -4.302 -21.088 1.00 66.81 94 GLY A O 1
ATOM 743 N N . ARG A 1 95 ? 24.850 -2.966 -19.325 1.00 59.31 95 ARG A N 1
ATOM 744 C CA . ARG A 1 95 ? 25.828 -1.930 -19.709 1.00 59.31 95 ARG A CA 1
ATOM 745 C C . ARG A 1 95 ? 27.188 -2.144 -19.052 1.00 59.31 95 ARG A C 1
ATOM 747 O O . ARG A 1 95 ? 28.182 -1.845 -19.692 1.00 59.31 95 ARG A O 1
ATOM 754 N N . GLU A 1 96 ? 27.226 -2.699 -17.842 1.00 57.84 96 GLU A N 1
ATOM 755 C CA . GLU A 1 96 ? 28.476 -3.039 -17.144 1.00 57.84 96 GLU A CA 1
ATOM 756 C C . GLU A 1 96 ? 29.213 -4.230 -17.787 1.00 57.84 96 GLU A C 1
ATOM 758 O O . GLU A 1 96 ? 30.421 -4.340 -17.643 1.00 57.84 96 GLU A O 1
ATOM 763 N N . GLU A 1 97 ? 28.522 -5.101 -18.533 1.00 53.97 97 GLU A N 1
ATOM 764 C CA . GLU A 1 97 ? 29.149 -6.222 -19.263 1.00 53.97 97 GLU A CA 1
ATOM 765 C C . GLU A 1 97 ? 29.747 -5.832 -20.634 1.00 53.97 97 GLU A C 1
ATOM 767 O O . GLU A 1 97 ? 30.408 -6.655 -21.265 1.00 53.97 97 GLU A O 1
ATOM 772 N N . ASN A 1 98 ? 29.503 -4.607 -21.121 1.00 53.72 98 ASN A N 1
ATOM 773 C CA . ASN A 1 98 ? 29.940 -4.132 -22.446 1.00 53.72 98 ASN A CA 1
ATOM 774 C C . ASN A 1 98 ? 30.970 -2.981 -22.390 1.00 53.72 98 ASN A C 1
ATOM 776 O O . ASN A 1 98 ? 31.276 -2.397 -23.434 1.00 53.72 98 ASN A O 1
ATOM 780 N N . GLU A 1 99 ? 31.489 -2.662 -21.202 1.00 47.84 99 GLU A N 1
ATOM 781 C CA . GLU A 1 99 ? 32.651 -1.783 -20.970 1.00 47.84 99 GLU A CA 1
ATOM 782 C C . GLU A 1 99 ? 33.857 -2.609 -20.504 1.00 47.84 99 GLU A C 1
ATOM 784 O O . GLU A 1 99 ? 34.987 -2.278 -20.933 1.00 47.84 99 GLU A O 1
#

Radius of gyration: 15.67 Å; Cα contacts (8 Å, |Δi|>4): 97; chains: 1; bounding box: 50×20×39 Å

Secondary structure (DSSP, 8-state):
--HHHHHHHHHHHHTS-HHHHHHHHHHHHH-S-B-HHHHHHHH---HHHHHHHHHHHHHTTSEEEEETTEEEE-HHHHHHHHHHHHHHHHHHHHHHT--

Solvent-accessible surface area (backbone atoms only — not comparable to full-atom values): 5656 Å² total; per-residue (Å²): 137,57,76,74,60,50,54,59,43,55,57,50,58,73,68,44,57,65,70,36,50,54,51,51,51,50,38,56,73,65,73,47,76,43,37,68,64,60,51,27,75,73,68,72,46,54,68,70,57,49,55,56,26,51,55,52,38,39,75,65,51,47,27,42,78,80,49,99,72,28,34,29,57,28,59,70,56,48,49,51,51,50,51,54,52,49,54,48,56,54,57,52,56,65,49,68,78,75,112

pLDDT: mean 89.36, std 11.71, range [47.84, 98.12]